Protein AF-A0A8S2EDL9-F1 (afdb_monomer)

InterPro domains:
  IPR035500 Nuclear hormone receptor-like domain superfamily [G3DSA:1.10.565.10] (2-147)

Structure (mmCIF, N/CA/C/O backbone):
data_AF-A0A8S2EDL9-F1
#
_entry.id   AF-A0A8S2EDL9-F1
#
loop_
_atom_site.group_PDB
_atom_site.id
_atom_site.type_symbol
_atom_site.label_atom_id
_atom_site.label_alt_id
_atom_site.label_comp_id
_atom_site.label_asym_id
_atom_site.label_entity_id
_atom_site.label_seq_id
_atom_site.pdbx_PDB_ins_code
_atom_site.Cartn_x
_atom_site.Cartn_y
_atom_site.Cartn_z
_atom_site.occupancy
_atom_site.B_iso_or_equiv
_atom_site.auth_seq_id
_atom_site.auth_comp_id
_atom_site.auth_asym_id
_atom_site.auth_atom_id
_atom_site.pdbx_PDB_model_num
ATOM 1 N N . ALA A 1 1 ? -19.796 -6.384 -23.395 1.00 49.28 1 ALA A N 1
ATOM 2 C CA . ALA A 1 1 ? -18.967 -6.478 -24.610 1.00 49.28 1 ALA A CA 1
ATOM 3 C C . ALA A 1 1 ? -17.792 -5.502 -24.523 1.00 49.28 1 ALA A C 1
ATOM 5 O O . ALA A 1 1 ? -16.698 -5.962 -24.232 1.00 49.28 1 ALA A O 1
ATOM 6 N N . GLU A 1 2 ? -18.009 -4.181 -24.596 1.00 47.31 2 GLU A N 1
ATOM 7 C CA . GLU A 1 2 ? -16.914 -3.184 -24.544 1.00 47.31 2 GLU A CA 1
ATOM 8 C C . GLU A 1 2 ? -16.054 -3.234 -23.265 1.00 47.31 2 GLU A C 1
ATOM 10 O O . GLU A 1 2 ? -14.840 -3.079 -23.339 1.00 47.31 2 GLU A O 1
ATOM 15 N N . SER A 1 3 ? -16.628 -3.518 -22.086 1.00 62.78 3 SER A N 1
ATOM 16 C CA . SER A 1 3 ? -15.830 -3.592 -20.847 1.00 62.78 3 SER A CA 1
ATOM 17 C C . SER A 1 3 ? -14.953 -4.846 -20.745 1.00 62.78 3 SER A C 1
ATOM 19 O O . SER A 1 3 ? -13.974 -4.848 -20.001 1.00 62.78 3 SER A O 1
ATOM 21 N N . GLU A 1 4 ? -15.305 -5.921 -21.454 1.00 62.81 4 GLU A N 1
ATOM 22 C CA . GLU A 1 4 ? -14.548 -7.178 -21.462 1.00 62.81 4 GLU A CA 1
ATOM 23 C C . GLU A 1 4 ? -13.369 -7.100 -22.426 1.00 62.81 4 GLU A C 1
ATOM 25 O O . GLU A 1 4 ? -12.256 -7.458 -22.045 1.00 62.81 4 GLU A O 1
ATOM 30 N N . GLU A 1 5 ? -13.572 -6.544 -23.622 1.00 60.53 5 GLU A N 1
ATOM 31 C CA . GLU A 1 5 ? -12.481 -6.274 -24.566 1.00 60.53 5 GLU A CA 1
ATOM 32 C C . GLU A 1 5 ? -11.465 -5.292 -23.978 1.00 60.53 5 GLU A C 1
ATOM 34 O O . GLU A 1 5 ? -10.260 -5.535 -24.053 1.00 60.53 5 GLU A O 1
ATOM 39 N N . TYR A 1 6 ? -11.929 -4.248 -23.284 1.00 61.22 6 TYR A N 1
ATOM 40 C CA . TYR A 1 6 ? -11.040 -3.300 -22.612 1.00 61.22 6 TYR A CA 1
ATOM 41 C C . TYR A 1 6 ? -10.252 -3.949 -21.463 1.00 61.22 6 TYR A C 1
ATOM 43 O O . TYR A 1 6 ? -9.067 -3.668 -21.267 1.00 61.22 6 TYR A O 1
ATOM 51 N N . ALA A 1 7 ? -10.879 -4.858 -20.708 1.00 63.88 7 ALA A N 1
ATOM 52 C CA . ALA A 1 7 ? -10.206 -5.610 -19.652 1.00 63.88 7 ALA A CA 1
ATOM 53 C C . ALA A 1 7 ? -9.159 -6.585 -20.215 1.00 63.88 7 ALA A C 1
ATOM 55 O O . ALA A 1 7 ? -8.090 -6.735 -19.620 1.00 63.88 7 ALA A O 1
ATOM 56 N N . VAL A 1 8 ? -9.436 -7.221 -21.356 1.00 67.81 8 VAL A N 1
ATOM 57 C CA . VAL A 1 8 ? -8.511 -8.137 -22.040 1.00 67.81 8 VAL A CA 1
ATOM 58 C C . VAL A 1 8 ? -7.333 -7.377 -22.646 1.00 67.81 8 VAL A C 1
ATOM 60 O O . VAL A 1 8 ? -6.192 -7.756 -22.382 1.00 67.81 8 VAL A O 1
ATOM 63 N N . ALA A 1 9 ? -7.580 -6.273 -23.356 1.00 61.66 9 ALA A N 1
ATOM 64 C CA . ALA A 1 9 ? -6.535 -5.426 -23.929 1.00 61.66 9 ALA A CA 1
ATOM 65 C C . ALA A 1 9 ? -5.628 -4.840 -22.839 1.00 61.66 9 ALA A C 1
ATOM 67 O O . ALA A 1 9 ? -4.406 -4.931 -22.934 1.00 61.66 9 ALA A O 1
ATOM 68 N N . ARG A 1 10 ? -6.207 -4.350 -21.733 1.00 61.34 10 ARG A N 1
ATOM 69 C CA . ARG A 1 10 ? -5.440 -3.889 -20.567 1.00 61.34 10 ARG A CA 1
ATOM 70 C C . ARG A 1 10 ? -4.568 -5.000 -19.991 1.00 61.34 10 ARG A C 1
ATOM 72 O O . ARG A 1 10 ? -3.424 -4.744 -19.649 1.00 61.34 10 ARG A O 1
ATOM 79 N N . ARG A 1 11 ? -5.083 -6.228 -19.890 1.00 57.81 11 ARG A N 1
ATOM 80 C CA . ARG A 1 11 ? -4.353 -7.385 -19.346 1.00 57.81 11 ARG A CA 1
ATOM 81 C C . ARG A 1 11 ? -3.221 -7.845 -20.264 1.00 57.81 11 ARG A C 1
ATOM 83 O O . ARG A 1 11 ? -2.172 -8.239 -19.769 1.00 57.81 11 ARG A O 1
ATOM 90 N N . GLN A 1 12 ? -3.426 -7.786 -21.578 1.00 58.06 12 GLN A N 1
ATOM 91 C CA . GLN A 1 12 ? -2.407 -8.097 -22.580 1.00 58.06 12 GLN A CA 1
ATOM 92 C C . GLN A 1 12 ? -1.307 -7.034 -22.605 1.00 58.06 12 GLN A C 1
ATOM 94 O O . GLN A 1 12 ? -0.138 -7.400 -22.583 1.00 58.06 12 GLN A O 1
ATOM 99 N N . LEU A 1 13 ? -1.668 -5.748 -22.553 1.00 56.94 13 LEU A N 1
ATOM 100 C CA . LEU A 1 13 ? -0.718 -4.636 -22.461 1.00 56.94 13 LEU A CA 1
ATOM 101 C C . LEU A 1 13 ? 0.083 -4.695 -21.151 1.00 56.94 13 LEU A C 1
ATOM 103 O O . LEU A 1 13 ? 1.296 -4.533 -21.158 1.00 56.94 13 LEU A O 1
ATOM 107 N N . SER A 1 14 ? -0.586 -5.027 -20.041 1.00 55.97 14 SER A N 1
ATOM 108 C CA . SER A 1 14 ? 0.050 -5.296 -18.745 1.00 55.97 14 SER A CA 1
ATOM 109 C C . SER A 1 14 ? 1.079 -6.432 -18.876 1.00 55.97 14 SER A C 1
ATOM 111 O O . SER A 1 14 ? 2.247 -6.276 -18.542 1.00 55.97 14 SER A O 1
ATOM 113 N N . CYS A 1 15 ? 0.695 -7.554 -19.491 1.00 55.41 15 CYS A N 1
ATOM 114 C CA . CYS A 1 15 ? 1.598 -8.691 -19.665 1.00 55.41 15 CYS A CA 1
ATOM 115 C C . CYS A 1 15 ? 2.782 -8.402 -20.598 1.00 55.41 15 CYS A C 1
ATOM 117 O O . CYS A 1 15 ? 3.873 -8.905 -20.330 1.00 55.41 15 CYS A O 1
ATOM 119 N N . TYR A 1 16 ? 2.570 -7.632 -21.669 1.00 55.16 16 TYR A N 1
ATOM 120 C CA . TYR A 1 16 ? 3.600 -7.299 -22.656 1.00 55.16 16 TYR A CA 1
ATOM 121 C C . TYR A 1 16 ? 4.567 -6.216 -22.169 1.00 55.16 16 TYR A C 1
ATOM 123 O O . TYR A 1 16 ? 5.756 -6.322 -22.441 1.00 55.16 16 TYR A O 1
ATOM 131 N N . CYS A 1 17 ? 4.089 -5.209 -21.435 1.00 57.16 17 CYS A N 1
ATOM 132 C CA . CYS A 1 17 ? 4.927 -4.107 -20.955 1.00 57.16 17 CYS A CA 1
ATOM 133 C C . CYS A 1 17 ? 5.503 -4.351 -19.552 1.00 57.16 17 CYS A C 1
ATOM 135 O O . CYS A 1 17 ? 6.541 -3.786 -19.220 1.00 57.16 17 CYS A O 1
ATOM 137 N N . TYR A 1 18 ? 4.842 -5.155 -18.708 1.00 59.16 18 TYR A N 1
ATOM 138 C CA . TYR A 1 18 ? 5.179 -5.253 -17.283 1.00 59.16 18 TYR A CA 1
ATOM 139 C C . TYR A 1 18 ? 5.777 -6.598 -16.853 1.00 59.16 18 TYR A C 1
ATOM 141 O O . TYR A 1 18 ? 6.314 -6.728 -15.755 1.00 59.16 18 TYR A O 1
ATOM 149 N N . GLY A 1 19 ? 5.732 -7.608 -17.722 1.00 66.44 19 GLY A N 1
ATOM 150 C CA . GLY A 1 19 ? 6.101 -8.974 -17.378 1.00 66.44 19 GLY A CA 1
ATOM 151 C C . GLY A 1 19 ? 5.006 -9.64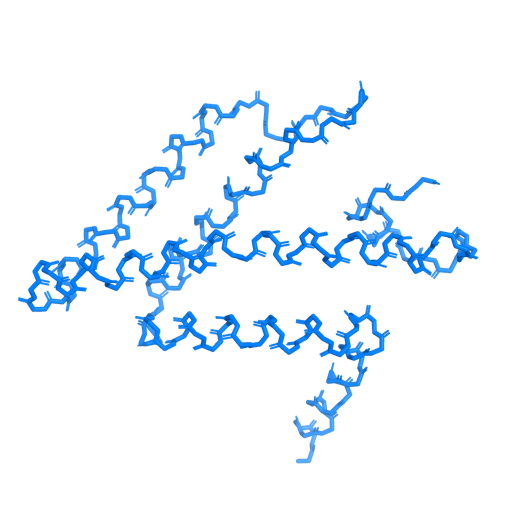1 -16.541 1.00 66.44 19 GLY A C 1
ATOM 152 O O . GLY A 1 19 ? 4.629 -9.195 -15.457 1.00 66.44 19 GLY A O 1
ATOM 153 N N . LYS A 1 20 ? 4.505 -10.782 -17.025 1.00 70.94 20 LYS A N 1
ATOM 154 C CA . LYS A 1 20 ? 3.404 -11.560 -16.420 1.00 70.94 20 LYS A CA 1
ATOM 155 C C . LYS A 1 20 ? 3.562 -11.821 -14.909 1.00 70.94 20 LYS A C 1
ATOM 157 O O . LYS A 1 20 ? 2.568 -11.996 -14.204 1.00 70.94 20 LYS A O 1
ATOM 162 N N . GLN A 1 21 ? 4.799 -11.873 -14.415 1.00 77.38 21 GLN A N 1
ATOM 163 C CA . GLN A 1 21 ? 5.114 -12.093 -13.005 1.00 77.38 21 GLN A CA 1
ATOM 164 C C . GLN A 1 21 ? 4.864 -10.856 -12.130 1.00 77.38 21 GLN A C 1
ATOM 166 O O . GLN A 1 21 ? 4.256 -11.001 -11.067 1.00 77.38 21 GLN A O 1
ATOM 171 N N . PHE A 1 22 ? 5.267 -9.661 -12.571 1.00 80.50 22 PHE A N 1
ATOM 172 C CA .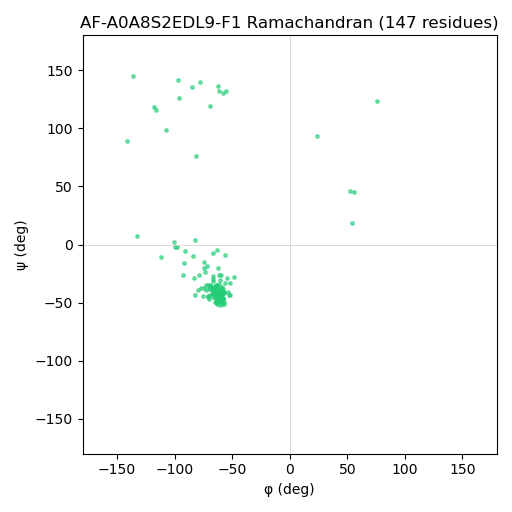 PHE A 1 22 ? 5.017 -8.421 -11.832 1.00 80.50 22 PHE A CA 1
ATOM 173 C C . PHE A 1 22 ? 3.520 -8.154 -11.724 1.00 80.50 22 PHE A C 1
ATOM 175 O O . PHE A 1 22 ? 3.017 -7.948 -10.624 1.00 80.50 22 PHE A O 1
ATOM 182 N N . ASP A 1 23 ? 2.789 -8.263 -12.834 1.00 80.75 23 ASP A N 1
ATOM 183 C CA . ASP A 1 23 ? 1.334 -8.097 -12.849 1.00 80.75 23 ASP A CA 1
ATOM 184 C C . ASP A 1 23 ? 0.642 -8.992 -11.827 1.00 80.75 23 ASP A C 1
ATOM 186 O O . ASP A 1 23 ? -0.294 -8.583 -11.135 1.00 80.75 23 ASP A O 1
ATOM 190 N N . LEU A 1 24 ? 1.079 -10.247 -11.742 1.00 85.31 24 LEU A N 1
ATOM 191 C CA . LEU A 1 24 ? 0.516 -11.215 -10.818 1.00 85.31 24 LEU A CA 1
ATOM 192 C C . LEU A 1 24 ? 0.815 -10.824 -9.366 1.00 85.31 24 LEU A C 1
ATOM 194 O O . LEU A 1 24 ? -0.102 -10.835 -8.543 1.00 85.31 24 LEU A O 1
ATOM 198 N N . GLN A 1 25 ? 2.051 -10.425 -9.063 1.00 88.31 25 GLN A N 1
ATOM 199 C CA . GLN A 1 25 ? 2.459 -9.968 -7.732 1.00 88.31 25 GLN A CA 1
ATOM 200 C C . GLN A 1 25 ? 1.753 -8.666 -7.326 1.00 88.31 25 GLN A C 1
ATOM 202 O O . GLN A 1 25 ? 1.235 -8.571 -6.212 1.00 88.31 25 GLN A O 1
ATOM 207 N N . PHE A 1 26 ? 1.643 -7.703 -8.240 1.00 87.88 26 PHE A N 1
ATOM 208 C CA . PHE A 1 26 ? 0.964 -6.428 -8.023 1.00 87.88 26 PHE A CA 1
ATOM 209 C C . PHE A 1 26 ? -0.527 -6.639 -7.763 1.00 87.88 26 PHE A C 1
ATOM 211 O O . PHE A 1 26 ? -1.063 -6.187 -6.752 1.00 87.88 26 PHE A O 1
ATOM 218 N N . ASN A 1 27 ? -1.200 -7.427 -8.606 1.00 89.12 27 ASN A N 1
ATOM 219 C CA . ASN A 1 27 ? -2.610 -7.750 -8.404 1.00 89.12 27 ASN A CA 1
ATOM 220 C C . ASN A 1 27 ? -2.851 -8.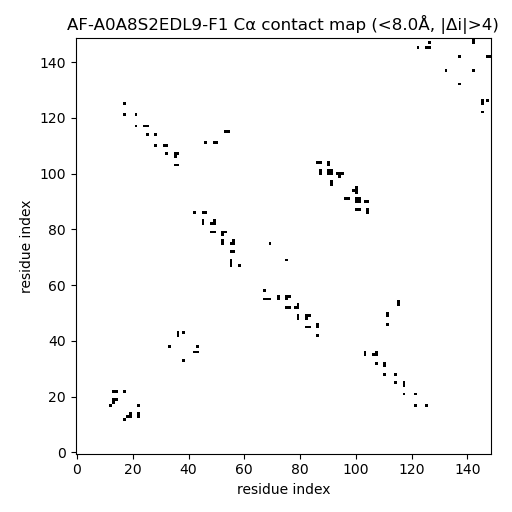513 -7.093 1.00 89.12 27 ASN A C 1
ATOM 222 O O . ASN A 1 27 ? -3.856 -8.275 -6.419 1.00 89.12 27 ASN A O 1
ATOM 226 N N . GLN A 1 28 ? -1.957 -9.428 -6.709 1.00 92.25 28 GLN A N 1
ATOM 227 C CA . GLN A 1 28 ? -2.035 -10.115 -5.417 1.00 92.25 28 GLN A CA 1
ATOM 228 C C . GLN A 1 28 ? -1.873 -9.142 -4.247 1.00 92.25 28 GLN A C 1
ATOM 230 O O . GLN A 1 28 ? -2.626 -9.233 -3.272 1.00 92.25 28 GLN A O 1
ATOM 235 N N . LEU A 1 29 ? -0.943 -8.194 -4.353 1.00 92.50 29 LEU A N 1
ATOM 236 C CA . LEU A 1 29 ? -0.726 -7.157 -3.354 1.00 92.50 29 LEU A CA 1
ATOM 237 C C . LEU A 1 29 ? -1.961 -6.259 -3.214 1.00 92.50 29 LEU A C 1
ATOM 239 O O . LEU A 1 29 ? -2.489 -6.139 -2.108 1.00 92.50 29 LEU A O 1
ATOM 243 N N . CYS A 1 30 ? -2.502 -5.740 -4.320 1.00 91.44 30 CYS A N 1
ATOM 244 C CA . CYS A 1 30 ? -3.728 -4.938 -4.324 1.00 91.44 30 CYS A CA 1
ATOM 245 C C . CYS A 1 30 ? -4.920 -5.696 -3.728 1.00 91.44 30 CYS A C 1
ATOM 247 O O . CYS A 1 30 ? -5.626 -5.160 -2.876 1.00 91.44 30 CYS A O 1
ATOM 249 N N . ARG A 1 31 ? -5.130 -6.965 -4.107 1.00 93.06 31 ARG A N 1
ATOM 250 C CA . ARG A 1 31 ? -6.197 -7.802 -3.524 1.00 93.06 31 ARG A CA 1
ATOM 251 C C . ARG A 1 31 ? -5.997 -8.027 -2.030 1.00 93.06 31 ARG A C 1
ATOM 253 O O . ARG A 1 31 ? -6.969 -8.033 -1.279 1.00 93.06 31 ARG A O 1
ATOM 260 N N . SER A 1 32 ? -4.754 -8.220 -1.591 1.00 93.94 32 SER A N 1
ATOM 261 C CA . SER A 1 32 ? -4.451 -8.374 -0.172 1.00 93.94 32 SER A CA 1
ATOM 262 C C . SER A 1 32 ? -4.738 -7.093 0.602 1.00 93.94 32 SER A C 1
ATOM 264 O O . SER A 1 32 ? -5.290 -7.189 1.692 1.00 93.94 32 SER A O 1
ATOM 266 N N . ILE A 1 33 ? -4.381 -5.927 0.060 1.00 93.81 33 ILE A N 1
ATOM 267 C CA . ILE A 1 33 ? -4.683 -4.625 0.665 1.00 93.81 33 ILE A CA 1
ATOM 268 C C . ILE A 1 33 ? -6.195 -4.462 0.785 1.00 93.81 33 ILE A C 1
ATOM 270 O O . ILE A 1 33 ? -6.688 -4.281 1.892 1.00 93.81 33 ILE A O 1
ATOM 274 N N . LYS A 1 34 ? -6.919 -4.669 -0.320 1.00 93.44 34 LYS A N 1
ATOM 275 C CA . LYS A 1 34 ? -8.384 -4.608 -0.397 1.00 93.44 34 LYS A CA 1
ATOM 276 C C . LYS A 1 34 ? -9.066 -5.474 0.670 1.00 93.44 34 LYS A C 1
ATOM 278 O O . LYS A 1 34 ? -10.000 -5.045 1.338 1.00 93.44 34 LYS A O 1
ATOM 283 N N . LYS A 1 35 ? -8.550 -6.692 0.874 1.00 94.00 35 LYS A N 1
ATOM 284 C CA . LYS A 1 35 ? -9.047 -7.635 1.886 1.00 94.00 35 LYS A CA 1
ATOM 285 C C . LYS A 1 35 ? -8.762 -7.191 3.324 1.00 94.00 35 LYS A C 1
ATOM 287 O O . LYS A 1 35 ? -9.537 -7.516 4.213 1.00 94.00 35 LYS A O 1
ATOM 292 N N . ILE A 1 36 ? -7.632 -6.530 3.579 1.00 93.38 36 ILE A N 1
ATOM 293 C CA . ILE A 1 36 ? -7.271 -6.064 4.928 1.00 93.38 36 ILE A CA 1
ATOM 294 C C . ILE A 1 36 ? -8.012 -4.764 5.264 1.00 93.38 36 ILE A C 1
ATOM 296 O O . ILE A 1 36 ? -8.442 -4.591 6.402 1.00 93.38 36 ILE A O 1
ATOM 300 N N . SER A 1 37 ? -8.158 -3.862 4.289 1.00 93.44 37 SER A N 1
ATOM 301 C CA . SER A 1 37 ? -8.909 -2.615 4.447 1.00 93.44 37 SER A CA 1
ATOM 302 C C . SER A 1 37 ? -10.417 -2.845 4.521 1.00 93.44 37 SER A C 1
ATOM 304 O O . SER A 1 37 ? -11.123 -1.964 5.001 1.00 93.44 37 SER A O 1
ATOM 306 N N . ASP A 1 38 ? -10.895 -4.011 4.073 1.00 93.06 38 ASP A N 1
ATOM 307 C CA . ASP A 1 38 ? -12.320 -4.331 3.951 1.00 93.06 38 ASP A CA 1
ATOM 308 C C . ASP A 1 38 ? -13.049 -3.298 3.078 1.00 93.06 38 ASP A C 1
ATOM 310 O O . ASP A 1 38 ? -14.071 -2.740 3.458 1.00 93.06 38 ASP A O 1
ATOM 314 N N . ASP A 1 39 ? -12.428 -2.951 1.943 1.00 89.38 39 ASP A N 1
ATOM 315 C CA . ASP A 1 39 ? -12.919 -1.929 1.002 1.00 89.38 39 ASP A CA 1
ATOM 316 C C . ASP A 1 39 ? -13.206 -0.540 1.590 1.00 89.38 39 ASP A C 1
ATOM 318 O O . ASP A 1 39 ? -13.859 0.298 0.970 1.00 89.38 39 ASP A O 1
ATOM 322 N N . ASP A 1 40 ? -12.652 -0.257 2.764 1.00 95.62 40 ASP A N 1
ATOM 323 C CA . ASP A 1 40 ? -12.846 1.016 3.431 1.00 95.62 40 ASP A CA 1
ATOM 324 C C . ASP A 1 40 ? -12.145 2.165 2.694 1.00 95.62 40 ASP A C 1
ATOM 326 O O . ASP A 1 40 ? -10.910 2.167 2.577 1.00 95.62 40 ASP A O 1
ATOM 330 N N . PRO A 1 41 ? -12.901 3.171 2.222 1.00 94.75 41 PRO A N 1
ATOM 331 C CA . PRO A 1 41 ? -12.338 4.259 1.440 1.00 94.75 41 PRO A CA 1
ATOM 332 C C . PRO A 1 41 ? -11.385 5.135 2.258 1.00 94.75 41 PRO A C 1
ATOM 334 O O . PRO A 1 41 ? -10.419 5.642 1.693 1.00 94.75 41 PRO A O 1
ATOM 337 N N . ILE A 1 42 ? -11.600 5.288 3.568 1.00 95.81 42 ILE A N 1
ATOM 338 C CA . ILE A 1 42 ? -10.748 6.112 4.436 1.00 95.81 42 ILE A CA 1
ATOM 339 C C . ILE A 1 42 ? -9.396 5.425 4.621 1.00 95.81 42 ILE A C 1
ATOM 341 O O . ILE A 1 42 ? -8.353 6.062 4.463 1.00 95.81 42 ILE A O 1
ATOM 345 N N . ILE A 1 43 ? -9.394 4.113 4.881 1.00 96.00 43 ILE A N 1
ATOM 346 C CA . ILE A 1 43 ? -8.151 3.332 4.985 1.00 96.00 43 ILE A CA 1
ATOM 347 C C . ILE A 1 43 ? -7.367 3.411 3.674 1.00 96.00 43 ILE A C 1
ATOM 349 O O . ILE A 1 43 ? -6.167 3.685 3.694 1.00 96.00 43 ILE A O 1
ATOM 353 N N . LEU A 1 44 ? -8.034 3.204 2.536 1.00 94.31 44 LEU A N 1
ATOM 354 C CA . LEU A 1 44 ? -7.389 3.241 1.223 1.00 94.31 44 LEU A CA 1
ATOM 355 C C . LEU A 1 44 ? -6.825 4.631 0.898 1.00 94.31 44 LEU A C 1
ATOM 357 O O . LEU A 1 44 ? -5.699 4.730 0.413 1.00 94.31 44 LEU A O 1
ATOM 361 N N . GLN A 1 45 ? -7.557 5.704 1.205 1.00 94.25 45 GLN A N 1
ATOM 362 C CA . GLN A 1 45 ? -7.080 7.080 1.031 1.00 94.25 45 GLN A CA 1
ATOM 363 C C . GLN A 1 45 ? -5.853 7.373 1.895 1.00 94.25 45 GLN A C 1
ATOM 365 O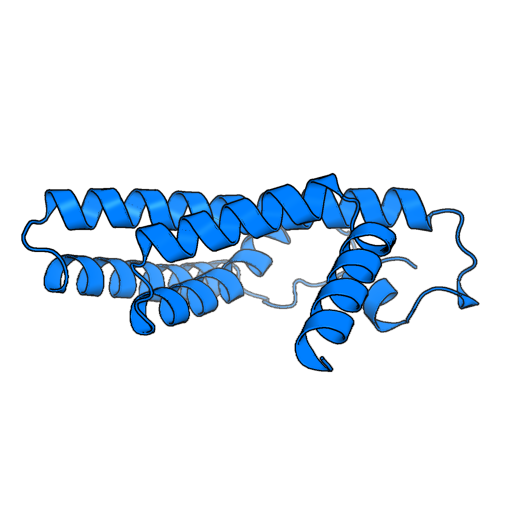 O . GLN A 1 45 ? -4.849 7.861 1.379 1.00 94.25 45 GLN A O 1
ATOM 370 N N . LEU A 1 46 ? -5.891 7.016 3.181 1.00 94.81 46 LEU A N 1
ATOM 371 C CA . LEU A 1 46 ? -4.747 7.189 4.077 1.00 94.81 46 LEU A CA 1
ATOM 372 C C . LEU A 1 46 ? -3.533 6.389 3.596 1.00 94.81 46 LEU A C 1
ATOM 374 O O . LEU A 1 46 ? -2.419 6.905 3.619 1.00 94.81 46 LEU A O 1
ATOM 378 N N . MET A 1 47 ? -3.734 5.167 3.098 1.00 93.12 47 MET A N 1
ATOM 379 C CA . MET A 1 47 ? -2.654 4.378 2.503 1.00 93.12 47 MET A CA 1
ATOM 380 C C . MET A 1 47 ? -2.043 5.045 1.271 1.00 93.12 47 MET A C 1
ATOM 382 O O . MET A 1 47 ? -0.821 5.059 1.153 1.00 93.12 47 MET A O 1
ATOM 386 N N . MET A 1 48 ? -2.855 5.609 0.371 1.00 91.00 48 MET A N 1
ATOM 387 C CA . MET A 1 48 ? -2.342 6.331 -0.800 1.00 91.00 48 MET A CA 1
ATOM 388 C C . MET A 1 48 ? -1.482 7.528 -0.384 1.00 91.00 48 MET A C 1
ATOM 390 O O . MET A 1 48 ? -0.391 7.704 -0.917 1.00 91.00 48 MET A O 1
ATOM 394 N N . VAL A 1 49 ? -1.920 8.292 0.621 1.00 92.00 49 VAL A N 1
ATOM 395 C CA . VAL A 1 49 ? -1.150 9.421 1.165 1.00 92.00 49 VAL A CA 1
ATOM 396 C C . VAL A 1 49 ? 0.146 8.951 1.840 1.00 92.00 49 VAL A C 1
ATOM 398 O O . VAL A 1 49 ? 1.200 9.549 1.659 1.00 92.00 49 VAL A O 1
ATOM 401 N N . ILE A 1 50 ? 0.127 7.844 2.586 1.00 91.75 50 ILE A N 1
ATOM 402 C CA . ILE A 1 50 ? 1.356 7.276 3.167 1.00 91.75 50 ILE A CA 1
ATOM 403 C C . ILE A 1 50 ? 2.336 6.859 2.056 1.00 91.75 50 ILE A C 1
ATOM 405 O O . ILE A 1 50 ? 3.543 7.094 2.175 1.00 91.75 50 ILE A O 1
ATOM 409 N N . LEU A 1 51 ? 1.830 6.277 0.964 1.00 88.00 51 LEU A N 1
ATOM 410 C CA . LEU A 1 51 ? 2.641 5.848 -0.177 1.00 88.00 51 LEU A CA 1
ATOM 411 C C . LEU A 1 51 ? 3.309 7.023 -0.902 1.00 88.00 51 LEU A C 1
ATOM 413 O O . LEU A 1 51 ? 4.474 6.883 -1.269 1.00 88.00 51 LEU A O 1
ATOM 417 N N . THR A 1 52 ? 2.663 8.193 -1.016 1.00 84.56 52 THR A N 1
ATOM 418 C CA . THR A 1 52 ? 3.293 9.380 -1.637 1.00 84.56 52 THR A CA 1
ATOM 419 C C . THR A 1 52 ? 4.543 9.858 -0.896 1.00 84.56 52 THR A C 1
ATOM 421 O O . THR A 1 52 ? 5.442 10.419 -1.508 1.00 84.56 52 THR A O 1
ATOM 424 N N . PHE A 1 53 ? 4.641 9.593 0.409 1.00 82.56 53 PHE A N 1
ATOM 425 C CA . PHE A 1 53 ? 5.828 9.916 1.214 1.00 82.56 53 PHE A CA 1
ATOM 426 C C . PHE A 1 53 ? 6.856 8.775 1.278 1.00 82.56 53 PHE A C 1
ATOM 428 O O . PHE A 1 53 ? 7.935 8.935 1.847 1.00 82.56 53 PHE A O 1
ATOM 435 N N . THR A 1 54 ? 6.534 7.607 0.716 1.00 74.69 54 THR A N 1
ATOM 436 C CA . THR A 1 54 ? 7.415 6.430 0.760 1.00 74.69 54 THR A CA 1
ATOM 437 C C . THR A 1 54 ? 8.472 6.475 -0.346 1.00 74.69 54 THR A C 1
ATOM 439 O O . THR A 1 54 ? 9.577 5.974 -0.164 1.00 74.69 54 THR A O 1
ATOM 442 N N . GLU A 1 55 ? 8.173 7.124 -1.473 1.00 61.06 55 GLU A N 1
ATOM 443 C CA . GLU A 1 55 ? 9.082 7.230 -2.621 1.00 61.06 55 GLU A CA 1
ATOM 444 C C . GLU A 1 55 ? 10.327 8.077 -2.302 1.00 61.06 55 GLU A C 1
ATOM 446 O O . GLU A 1 55 ? 11.446 7.690 -2.623 1.00 61.06 55 GLU A O 1
ATOM 451 N N . SER A 1 56 ? 10.168 9.167 -1.548 1.00 54.19 56 SER A N 1
ATOM 452 C CA . SER A 1 56 ? 11.271 10.023 -1.079 1.00 54.19 56 SER A CA 1
ATOM 453 C C . SER A 1 56 ? 12.220 9.359 -0.088 1.00 54.19 56 SER A C 1
ATOM 455 O O . SER A 1 56 ? 13.381 9.746 -0.016 1.00 54.19 56 SER A O 1
ATOM 457 N N . MET A 1 57 ? 11.745 8.370 0.674 1.00 48.00 57 MET A N 1
ATOM 458 C CA . MET A 1 57 ? 12.577 7.594 1.608 1.00 48.00 57 MET A CA 1
ATOM 459 C C . MET A 1 57 ? 13.476 6.594 0.869 1.00 48.00 57 MET A C 1
ATOM 461 O O . MET A 1 57 ? 14.476 6.132 1.401 1.00 48.00 57 MET A O 1
ATOM 465 N N . LEU A 1 58 ? 13.113 6.254 -0.367 1.00 50.00 58 LEU A N 1
ATOM 466 C CA . LEU A 1 58 ? 13.806 5.290 -1.214 1.00 50.00 58 LEU A CA 1
ATOM 467 C C . LEU A 1 58 ? 14.708 5.978 -2.248 1.00 50.00 58 LEU A C 1
ATOM 469 O O . LEU A 1 58 ? 15.336 5.303 -3.055 1.00 50.00 58 LEU A O 1
ATOM 473 N N . VAL A 1 59 ? 14.804 7.307 -2.240 1.00 49.94 59 VAL A N 1
ATOM 474 C CA . VAL A 1 59 ? 15.727 8.061 -3.108 1.00 49.94 59 VAL A CA 1
ATOM 475 C C . VAL A 1 59 ? 17.149 8.115 -2.521 1.00 49.94 59 VAL A C 1
ATOM 477 O O . VAL A 1 59 ? 18.045 8.690 -3.125 1.00 49.94 59 VAL A O 1
ATOM 480 N N . GLU A 1 60 ? 17.407 7.448 -1.388 1.00 45.25 60 GLU A N 1
ATOM 481 C CA . GLU A 1 60 ? 18.765 7.308 -0.835 1.00 45.25 60 GLU A CA 1
ATOM 482 C C . GLU A 1 60 ? 19.713 6.455 -1.704 1.00 45.25 60 GLU A C 1
ATOM 484 O O . GLU A 1 60 ? 20.918 6.473 -1.469 1.00 45.25 60 GLU A O 1
ATOM 489 N N . ASP A 1 61 ? 19.227 5.803 -2.767 1.00 41.91 61 ASP A N 1
ATOM 490 C CA . ASP A 1 61 ? 20.086 5.186 -3.785 1.00 41.91 61 ASP A CA 1
ATOM 491 C C . ASP A 1 61 ? 20.571 6.239 -4.808 1.00 41.91 61 ASP A C 1
ATOM 493 O O . ASP A 1 61 ? 20.052 6.381 -5.915 1.00 41.91 61 ASP A O 1
ATOM 497 N N . ILE A 1 62 ? 21.551 7.027 -4.357 1.00 49.56 62 ILE A N 1
ATOM 498 C CA . ILE A 1 62 ? 22.740 7.518 -5.074 1.00 49.56 62 ILE A CA 1
ATOM 499 C C . ILE A 1 62 ? 22.604 7.557 -6.612 1.00 49.56 62 ILE A C 1
ATOM 501 O O . ILE A 1 62 ? 22.989 6.627 -7.319 1.00 49.56 62 ILE A O 1
ATOM 505 N N . VAL A 1 63 ? 22.192 8.709 -7.143 1.00 42.28 63 VAL A N 1
ATOM 506 C CA . VAL A 1 63 ? 22.728 9.218 -8.414 1.00 42.28 63 VAL A CA 1
ATOM 507 C C . VAL A 1 63 ? 23.410 10.535 -8.077 1.00 42.28 63 VAL A C 1
ATOM 509 O O . VAL A 1 63 ? 22.775 11.460 -7.582 1.00 42.28 63 VAL A O 1
ATOM 512 N N . VAL A 1 64 ? 24.721 10.593 -8.309 1.00 44.56 64 VAL A N 1
ATOM 513 C CA . VAL A 1 64 ? 25.662 11.646 -7.877 1.00 44.56 64 VAL A CA 1
ATOM 514 C C . VAL A 1 64 ? 25.274 13.070 -8.329 1.00 44.56 64 VAL A C 1
ATOM 516 O O . VAL A 1 64 ? 25.855 14.028 -7.837 1.00 44.56 64 VAL A O 1
ATOM 519 N N . ASN A 1 65 ? 24.265 13.243 -9.190 1.00 41.25 65 ASN A N 1
ATOM 520 C CA . ASN A 1 65 ? 23.933 14.530 -9.808 1.00 41.25 65 ASN A CA 1
ATOM 521 C C . ASN A 1 65 ? 22.448 14.940 -9.777 1.00 41.25 65 ASN A C 1
ATOM 523 O O . ASN A 1 65 ? 22.114 15.962 -10.372 1.00 41.25 65 ASN A O 1
ATOM 527 N N . GLU A 1 66 ? 21.553 14.227 -9.087 1.00 49.12 66 GLU A N 1
ATOM 528 C CA . GLU A 1 66 ? 20.138 14.630 -9.016 1.00 49.12 66 GLU A CA 1
ATOM 529 C C . GLU A 1 66 ? 19.731 14.970 -7.583 1.00 49.12 66 GLU A C 1
ATOM 531 O O . GLU A 1 66 ? 19.745 14.125 -6.689 1.00 49.12 66 GLU A O 1
ATOM 536 N N . GLN A 1 67 ? 19.372 16.236 -7.351 1.00 47.50 67 GLN A N 1
ATOM 537 C CA . GLN A 1 67 ? 18.819 16.652 -6.066 1.00 47.50 67 GLN A CA 1
ATOM 538 C C . GLN A 1 67 ? 17.505 15.894 -5.812 1.00 47.50 67 GLN A C 1
ATOM 540 O O . GLN A 1 67 ? 16.646 15.859 -6.698 1.00 47.50 67 GLN A O 1
ATOM 545 N N . PRO A 1 68 ? 17.301 15.307 -4.619 1.00 53.50 68 PRO A N 1
ATOM 546 C CA . PRO A 1 68 ? 16.027 14.690 -4.284 1.00 53.50 68 PRO A CA 1
ATOM 547 C C . PRO A 1 68 ? 14.904 15.729 -4.403 1.00 53.50 68 PRO A C 1
ATOM 549 O O . PRO A 1 68 ? 14.998 16.822 -3.845 1.00 53.50 68 PRO A O 1
ATOM 552 N N . VAL A 1 69 ? 13.824 15.368 -5.109 1.00 53.81 69 VAL A N 1
ATOM 553 C CA . VAL A 1 69 ? 12.639 16.225 -5.343 1.00 53.81 69 VAL A CA 1
ATOM 554 C C . VAL A 1 69 ? 12.048 16.753 -4.026 1.00 53.81 69 VAL A C 1
ATOM 556 O O . VAL A 1 69 ? 11.493 17.848 -3.975 1.00 53.81 69 VAL A O 1
ATOM 559 N N . LEU A 1 70 ? 12.217 16.001 -2.935 1.00 56.56 70 LEU A N 1
ATOM 560 C CA . LEU A 1 70 ? 11.888 16.421 -1.579 1.00 56.56 70 LEU A CA 1
ATOM 561 C C . LEU A 1 70 ? 13.185 16.684 -0.802 1.00 56.56 70 LEU A C 1
ATOM 563 O O . LEU A 1 70 ? 13.814 15.768 -0.282 1.00 56.56 70 LEU A O 1
ATOM 567 N N . MET A 1 71 ? 13.566 17.960 -0.710 1.00 55.59 71 MET A N 1
ATOM 568 C CA . MET A 1 71 ? 14.834 18.431 -0.129 1.00 55.59 71 MET A CA 1
ATOM 569 C C . MET A 1 71 ? 15.033 18.144 1.373 1.00 55.59 71 MET A C 1
ATOM 571 O O . MET A 1 71 ? 16.096 18.449 1.909 1.00 55.59 71 MET A O 1
ATOM 575 N N . ASN A 1 72 ? 14.046 17.583 2.081 1.00 68.69 72 ASN A N 1
ATOM 576 C CA . ASN A 1 72 ? 14.139 17.363 3.525 1.00 68.69 72 ASN A CA 1
ATOM 577 C C . ASN A 1 72 ? 13.513 16.028 3.955 1.00 68.69 72 ASN A C 1
ATOM 579 O O . ASN A 1 72 ? 12.339 15.963 4.326 1.00 68.69 72 ASN A O 1
ATOM 583 N N . SER A 1 73 ? 14.319 14.962 3.944 1.00 72.56 73 SER A N 1
ATOM 584 C CA . SER A 1 73 ? 13.920 13.605 4.356 1.00 72.56 73 SER A CA 1
ATOM 585 C C . SER A 1 73 ? 13.270 13.562 5.744 1.00 72.56 73 SER A C 1
ATOM 587 O O . SER A 1 73 ? 12.326 12.800 5.958 1.00 72.56 73 SER A O 1
ATOM 589 N N . LYS A 1 74 ? 13.692 14.440 6.664 1.00 78.75 74 LYS A N 1
ATOM 590 C CA . LYS A 1 74 ? 13.092 14.576 7.997 1.00 78.75 74 LYS A CA 1
ATOM 591 C C . LYS A 1 74 ? 11.642 15.060 7.933 1.00 78.75 74 LYS A C 1
ATOM 593 O O . LYS A 1 74 ? 10.780 14.442 8.547 1.00 78.75 74 LYS A O 1
ATOM 598 N N . GLN A 1 75 ? 11.358 16.124 7.183 1.00 81.94 75 GLN A N 1
ATOM 599 C CA . GLN A 1 75 ? 9.989 16.648 7.056 1.00 81.94 75 GLN A CA 1
ATOM 600 C C . GLN A 1 75 ? 9.059 15.641 6.376 1.00 81.94 75 GLN A C 1
ATOM 602 O O . GLN A 1 75 ? 7.891 15.527 6.743 1.00 81.94 75 GLN A O 1
ATOM 607 N N . VAL A 1 76 ? 9.581 14.874 5.416 1.00 82.00 76 VAL A N 1
ATOM 608 C CA . VAL A 1 76 ? 8.800 13.816 4.773 1.00 82.00 76 VAL A CA 1
ATOM 609 C C . VAL A 1 76 ? 8.494 12.679 5.749 1.00 82.00 76 VAL A C 1
ATOM 611 O O . VAL A 1 76 ? 7.353 12.223 5.812 1.00 82.00 76 VAL A O 1
ATOM 614 N N . TYR A 1 77 ? 9.471 12.260 6.557 1.00 83.25 77 TYR A N 1
ATOM 615 C CA . TYR A 1 77 ? 9.243 11.270 7.609 1.00 83.25 77 TYR A CA 1
ATOM 616 C C . TYR A 1 77 ? 8.199 11.744 8.625 1.00 83.25 77 TYR A C 1
ATOM 618 O O . TYR A 1 77 ? 7.289 11.001 8.990 1.00 83.25 77 TYR A O 1
ATOM 626 N N . GLU A 1 78 ? 8.311 12.997 9.071 1.00 87.62 78 GLU A N 1
ATOM 627 C CA . GLU A 1 78 ? 7.363 13.613 10.000 1.00 87.62 78 GLU A CA 1
ATOM 628 C C . GLU A 1 78 ? 5.947 13.624 9.411 1.00 87.62 78 GLU A C 1
ATOM 630 O O . GLU A 1 78 ? 5.004 13.190 10.077 1.00 87.62 78 GLU A O 1
ATOM 635 N N . ALA A 1 79 ? 5.800 14.019 8.142 1.00 88.75 79 ALA A N 1
ATOM 636 C CA . ALA A 1 79 ? 4.524 13.967 7.436 1.00 88.75 79 ALA A CA 1
ATOM 637 C C . ALA A 1 79 ? 3.978 12.533 7.353 1.00 88.75 79 ALA A C 1
ATOM 639 O O . ALA A 1 79 ? 2.825 12.288 7.710 1.00 88.75 79 ALA A O 1
ATOM 640 N N . GLN A 1 80 ? 4.804 11.563 6.956 1.00 90.62 80 GLN A N 1
ATOM 641 C CA . GLN A 1 80 ? 4.404 10.158 6.870 1.00 90.62 80 GLN A CA 1
ATOM 642 C C . GLN A 1 80 ? 3.938 9.613 8.229 1.00 90.62 80 GLN A C 1
ATOM 644 O O . GLN A 1 80 ? 2.910 8.939 8.311 1.00 90.62 80 GLN A O 1
ATOM 649 N N . SER A 1 81 ? 4.654 9.945 9.304 1.00 91.81 81 SER A N 1
ATOM 650 C CA . SER A 1 81 ? 4.345 9.521 10.673 1.00 91.81 81 SER A CA 1
ATOM 651 C C . SER A 1 81 ? 2.992 10.051 11.166 1.00 91.81 81 SER A C 1
ATOM 653 O O . SER A 1 81 ? 2.248 9.329 11.842 1.00 91.81 81 SER A O 1
ATOM 655 N N . ILE A 1 82 ? 2.614 11.274 10.770 1.00 95.06 82 ILE A N 1
ATOM 656 C CA . ILE A 1 82 ? 1.289 11.843 11.064 1.00 95.06 82 ILE A CA 1
ATOM 657 C C . ILE A 1 82 ? 0.188 10.981 10.439 1.00 95.06 82 ILE A C 1
ATOM 659 O O . ILE A 1 82 ? -0.757 10.596 11.133 1.00 95.06 82 ILE A O 1
ATOM 663 N N . TYR A 1 83 ? 0.319 10.621 9.160 1.00 95.00 83 TYR A N 1
ATOM 664 C CA . TYR A 1 83 ? -0.690 9.810 8.472 1.00 95.00 83 TYR A CA 1
ATOM 665 C C . TYR A 1 83 ? -0.713 8.354 8.947 1.00 95.00 83 TYR A C 1
ATOM 667 O O . TYR A 1 83 ? -1.792 7.776 9.075 1.00 95.00 83 TYR A O 1
ATOM 675 N N . LEU A 1 84 ? 0.441 7.777 9.293 1.00 95.38 84 LEU A N 1
ATOM 676 C CA . LEU A 1 84 ? 0.527 6.465 9.945 1.00 95.38 84 LEU A CA 1
ATOM 677 C C . LEU A 1 84 ? -0.213 6.460 11.290 1.00 95.38 84 LEU A C 1
ATOM 679 O O . LEU A 1 84 ? -1.009 5.560 11.570 1.00 95.38 84 LEU A O 1
ATOM 683 N N . SER A 1 85 ? -0.013 7.504 12.094 1.00 96.44 85 SER A N 1
ATOM 684 C CA . SER A 1 85 ? -0.698 7.677 13.377 1.00 96.44 85 SER A CA 1
ATOM 685 C C . SER A 1 85 ? -2.204 7.870 13.201 1.00 96.44 85 SER A C 1
ATOM 687 O O . SER A 1 85 ? -2.990 7.290 13.952 1.00 96.44 85 SER A O 1
ATOM 689 N N . LEU A 1 86 ? -2.621 8.658 12.206 1.00 97.06 86 LEU A N 1
ATOM 690 C CA . LEU A 1 86 ? -4.030 8.874 11.882 1.00 97.06 86 LEU A CA 1
ATOM 691 C C . LE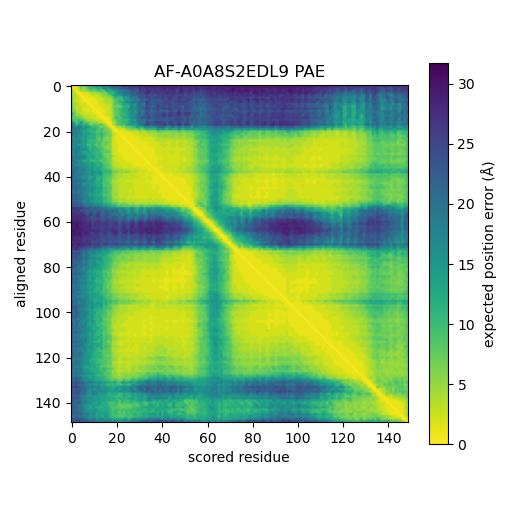U A 1 86 ? -4.709 7.574 11.435 1.00 97.06 86 LEU A C 1
ATOM 693 O O . LEU A 1 86 ? -5.791 7.255 11.926 1.00 97.06 86 LEU A O 1
ATOM 697 N N . LEU A 1 87 ? -4.047 6.793 10.577 1.00 97.06 87 LEU A N 1
ATOM 698 C CA . LEU A 1 87 ? -4.512 5.470 10.173 1.00 97.06 87 LEU A CA 1
ATOM 699 C C . LEU A 1 87 ? -4.682 4.557 11.386 1.00 97.06 87 LEU A C 1
ATOM 701 O O . LEU A 1 87 ? -5.718 3.914 11.523 1.00 97.06 87 LEU A O 1
ATOM 705 N N . PHE A 1 88 ? -3.705 4.514 12.292 1.00 97.62 88 PHE A N 1
A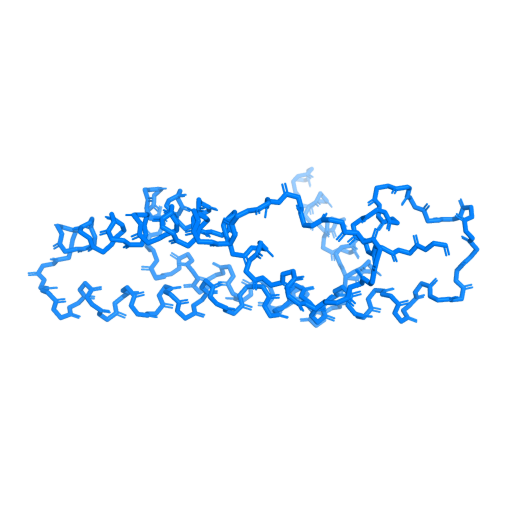TOM 706 C CA . PHE A 1 88 ? -3.811 3.651 13.464 1.00 97.62 88 PHE A CA 1
ATOM 707 C C . PHE A 1 88 ? -4.958 4.062 14.396 1.00 97.62 88 PHE A C 1
ATOM 709 O O . PHE A 1 88 ? -5.714 3.201 14.841 1.00 97.62 88 PHE A O 1
ATOM 716 N N . ARG A 1 89 ? -5.146 5.367 14.636 1.00 97.38 89 ARG A N 1
ATOM 717 C CA . ARG A 1 89 ? -6.286 5.884 15.414 1.00 97.38 89 ARG A CA 1
ATOM 718 C C . ARG A 1 89 ? -7.618 5.507 14.775 1.00 97.38 89 ARG A C 1
ATOM 720 O O . ARG A 1 89 ? -8.482 4.979 15.462 1.00 97.38 89 ARG A O 1
ATOM 727 N N . TYR A 1 90 ? -7.751 5.697 13.464 1.00 97.44 90 TYR A N 1
ATOM 728 C CA . TYR A 1 90 ? -8.950 5.296 12.731 1.00 97.44 90 TYR A CA 1
ATOM 729 C C . TYR A 1 90 ? -9.236 3.794 12.874 1.00 97.44 90 TYR A C 1
ATOM 731 O O . TYR A 1 90 ? -10.370 3.385 13.101 1.00 97.44 90 TYR A O 1
ATOM 739 N N . MET A 1 91 ? -8.198 2.960 12.801 1.00 96.50 91 MET A N 1
ATOM 740 C CA . MET A 1 91 ? -8.330 1.512 12.965 1.00 96.50 91 MET A CA 1
ATOM 741 C C . MET A 1 91 ? -8.776 1.137 14.386 1.00 96.50 91 MET A C 1
ATOM 743 O O . MET A 1 91 ? -9.583 0.226 14.536 1.00 96.50 91 MET A O 1
ATOM 747 N N . ILE A 1 92 ? -8.289 1.825 15.425 1.00 97.00 92 ILE A N 1
ATOM 748 C CA . ILE A 1 92 ? -8.746 1.601 16.808 1.00 97.00 92 ILE A CA 1
ATOM 749 C C . ILE A 1 92 ? -10.245 1.883 16.939 1.00 97.00 92 ILE A C 1
ATOM 751 O O . ILE A 1 92 ? -10.945 1.075 17.535 1.00 97.00 92 ILE A O 1
ATOM 755 N N . GLU A 1 93 ? -10.733 2.977 16.351 1.00 96.12 93 GLU A N 1
ATOM 756 C CA . GLU A 1 93 ? -12.162 3.327 16.373 1.00 96.12 93 GLU A CA 1
ATOM 757 C C . GLU A 1 93 ? -13.015 2.354 15.545 1.00 96.12 93 GLU A C 1
ATOM 759 O O . GLU A 1 93 ? -14.143 2.028 15.909 1.00 96.12 93 GLU A O 1
ATOM 764 N N . LYS A 1 94 ? -12.480 1.865 14.420 1.00 94.31 94 LYS A N 1
ATOM 765 C CA . LYS A 1 94 ? -13.197 0.961 13.513 1.00 94.31 94 LYS A CA 1
ATOM 766 C C . LYS A 1 94 ? -13.348 -0.459 14.069 1.00 94.31 94 LYS A C 1
ATOM 768 O O . LYS A 1 94 ? -14.363 -1.10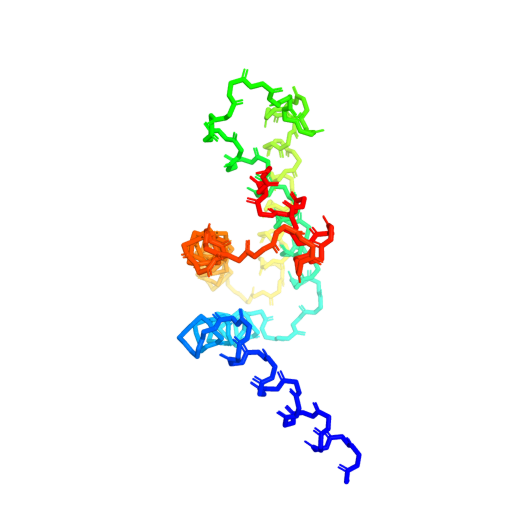9 13.822 1.00 94.31 94 LYS A O 1
ATOM 773 N N . TYR A 1 95 ? -12.328 -0.989 14.742 1.00 94.31 95 TYR A N 1
ATOM 774 C CA . TYR A 1 95 ? -12.317 -2.382 15.197 1.00 94.31 95 TYR A CA 1
ATOM 775 C C . TYR A 1 95 ? -12.745 -2.512 16.660 1.00 94.31 95 TYR A C 1
ATOM 777 O O . TYR A 1 95 ? -12.324 -1.754 17.521 1.00 94.31 95 TYR A O 1
ATOM 785 N N . ALA A 1 96 ? -13.502 -3.568 16.971 1.00 90.56 96 ALA A N 1
ATOM 786 C CA . ALA A 1 96 ? -14.050 -3.797 18.311 1.00 90.56 96 ALA A CA 1
ATOM 787 C C . ALA A 1 96 ? -12.989 -3.990 19.412 1.00 90.56 96 ALA A C 1
ATOM 789 O O . ALA A 1 96 ? -13.288 -3.862 20.596 1.00 90.56 96 ALA A O 1
ATOM 790 N N . THR A 1 97 ? -11.756 -4.350 19.043 1.00 95.62 97 THR A N 1
ATOM 791 C CA . THR A 1 97 ? -10.663 -4.539 20.001 1.00 95.62 97 THR A CA 1
ATOM 792 C C . THR A 1 97 ? -9.374 -3.911 19.497 1.00 95.62 97 THR A C 1
ATOM 794 O O . THR A 1 97 ? -9.034 -4.003 18.314 1.00 95.62 97 THR A O 1
ATOM 797 N N . TYR A 1 98 ? -8.587 -3.381 20.434 1.00 95.88 98 TYR A N 1
ATOM 798 C CA . TYR A 1 98 ? -7.243 -2.877 20.156 1.00 95.88 98 TYR A CA 1
ATOM 799 C C . TYR A 1 98 ? -6.363 -3.928 19.461 1.00 95.88 98 TYR A C 1
ATOM 801 O O . TYR A 1 98 ? -5.649 -3.618 18.510 1.00 95.88 98 TYR A O 1
ATOM 809 N N . TYR A 1 99 ? -6.448 -5.194 19.888 1.00 96.50 99 TYR A N 1
ATOM 810 C CA . TYR A 1 99 ? -5.679 -6.283 19.284 1.00 96.50 99 TYR A CA 1
ATOM 811 C C . TYR A 1 99 ? -6.013 -6.481 17.798 1.00 96.50 99 TYR A C 1
ATOM 813 O O . TYR A 1 99 ? -5.110 -6.649 16.977 1.00 96.50 99 TYR A O 1
ATOM 821 N N . GLN A 1 100 ? -7.297 -6.431 17.427 1.00 95.38 100 GLN A N 1
ATOM 822 C CA . GLN A 1 100 ? -7.708 -6.513 16.024 1.00 95.38 100 GLN A CA 1
ATOM 823 C C . GLN A 1 100 ? -7.206 -5.308 15.223 1.00 95.38 100 GLN A C 1
ATOM 825 O O . GLN A 1 100 ? -6.634 -5.510 14.150 1.00 95.38 100 GLN A O 1
ATOM 830 N N . ALA A 1 101 ? -7.340 -4.092 15.761 1.00 96.25 101 ALA A N 1
ATOM 831 C CA . ALA A 1 101 ? -6.828 -2.878 15.128 1.00 96.25 101 ALA A CA 1
ATOM 832 C C . ALA A 1 101 ? -5.316 -2.969 14.869 1.00 96.25 101 ALA A C 1
ATOM 834 O O . ALA A 1 101 ? -4.873 -2.808 13.732 1.00 96.25 101 ALA A O 1
ATOM 835 N N . ALA A 1 102 ? -4.529 -3.320 15.890 1.00 96.94 102 ALA A N 1
ATOM 836 C CA . ALA A 1 102 ? -3.079 -3.478 15.791 1.00 96.94 102 ALA A CA 1
ATOM 837 C C . ALA A 1 102 ? -2.675 -4.574 14.796 1.00 96.94 102 ALA A C 1
ATOM 839 O O . ALA A 1 102 ? -1.752 -4.386 14.000 1.00 96.94 102 ALA A O 1
ATOM 840 N N . ARG A 1 103 ? -3.388 -5.707 14.791 1.00 96.62 103 ARG A N 1
ATOM 841 C CA . ARG A 1 103 ? -3.139 -6.810 13.855 1.00 96.62 103 ARG A CA 1
ATOM 842 C C . ARG A 1 103 ? -3.417 -6.417 12.408 1.00 96.62 103 ARG A C 1
ATOM 844 O O . ARG A 1 103 ? -2.659 -6.804 11.524 1.00 96.62 103 ARG A O 1
ATOM 851 N N . GLN A 1 104 ? -4.506 -5.707 12.136 1.00 96.12 104 GLN A N 1
ATOM 852 C CA . GLN A 1 104 ? -4.819 -5.292 10.768 1.00 96.12 104 GLN A CA 1
ATOM 853 C C . GLN A 1 104 ? -3.902 -4.151 10.326 1.00 96.12 104 GLN A C 1
ATOM 855 O O . GLN A 1 104 ? -3.418 -4.167 9.198 1.00 96.12 104 GLN A O 1
ATOM 860 N N . TYR A 1 105 ? -3.573 -3.229 11.232 1.00 96.75 105 TYR A N 1
ATOM 861 C CA . TYR A 1 105 ? -2.627 -2.149 10.978 1.00 96.75 105 TYR A CA 1
ATOM 862 C C . TYR A 1 105 ? -1.250 -2.691 10.593 1.00 96.75 105 TYR A C 1
ATOM 864 O O . TYR A 1 105 ? -0.742 -2.345 9.533 1.00 96.75 105 TYR A O 1
ATOM 872 N N . SER A 1 106 ? -0.677 -3.614 11.372 1.00 96.62 106 SER A N 1
ATOM 873 C CA . SER A 1 106 ? 0.636 -4.195 11.054 1.00 96.62 106 SER A CA 1
ATOM 874 C C . SER A 1 106 ? 0.652 -4.902 9.696 1.00 96.62 106 SER A C 1
ATOM 876 O O . SER A 1 106 ? 1.616 -4.775 8.941 1.00 96.62 106 SER A O 1
ATOM 878 N N . ARG A 1 107 ? -0.444 -5.582 9.336 1.00 96.50 107 ARG A N 1
ATOM 879 C CA . ARG A 1 107 ? -0.607 -6.196 8.012 1.00 96.50 107 ARG A CA 1
ATOM 880 C C . ARG A 1 107 ? -0.679 -5.149 6.904 1.00 96.50 107 ARG A C 1
ATOM 882 O O . ARG A 1 107 ? -0.046 -5.359 5.874 1.00 96.50 107 ARG A O 1
ATOM 889 N N . LEU A 1 108 ? -1.399 -4.042 7.100 1.00 95.00 108 LEU A N 1
ATOM 890 C CA . LEU A 1 108 ? -1.425 -2.936 6.136 1.00 95.00 108 LEU A CA 1
ATOM 891 C C . LEU A 1 108 ? -0.038 -2.328 5.958 1.00 95.00 108 LEU A C 1
ATOM 893 O O . LEU A 1 108 ? 0.410 -2.223 4.824 1.00 95.00 108 LEU A O 1
ATOM 897 N N . ILE A 1 109 ? 0.670 -2.018 7.047 1.00 93.38 109 ILE A N 1
ATOM 898 C CA . ILE A 1 109 ? 2.025 -1.454 6.982 1.00 93.38 109 ILE A CA 1
ATOM 899 C C . ILE A 1 109 ? 2.980 -2.393 6.248 1.00 93.38 109 ILE A C 1
ATOM 901 O O . ILE A 1 109 ? 3.729 -1.951 5.380 1.00 93.38 109 ILE A O 1
ATOM 905 N N . GLN A 1 110 ? 2.901 -3.699 6.508 1.00 93.44 110 GLN A N 1
ATOM 906 C CA . GLN A 1 110 ? 3.675 -4.682 5.754 1.00 93.44 110 GLN A CA 1
ATOM 907 C C . GLN A 1 110 ? 3.384 -4.597 4.246 1.00 93.44 110 GLN A C 1
ATOM 909 O O . GLN A 1 110 ? 4.311 -4.676 3.443 1.00 93.44 110 GLN A O 1
ATOM 914 N N . LYS A 1 111 ? 2.119 -4.421 3.840 1.00 92.06 111 LYS A N 1
ATOM 915 C CA . LYS A 1 111 ? 1.757 -4.260 2.420 1.00 92.06 111 LYS A CA 1
ATOM 916 C C . LYS A 1 111 ? 2.219 -2.925 1.845 1.00 92.06 111 LYS A C 1
ATOM 918 O O . LYS A 1 111 ? 2.706 -2.909 0.719 1.00 92.06 111 LYS A O 1
ATOM 923 N N . THR A 1 112 ? 2.143 -1.851 2.624 1.00 88.81 112 THR A N 1
ATOM 924 C CA . THR A 1 112 ? 2.676 -0.535 2.260 1.00 88.81 112 THR A CA 1
ATOM 925 C C . THR A 1 112 ? 4.174 -0.604 1.979 1.00 88.81 112 THR A C 1
ATOM 927 O O . THR A 1 112 ? 4.612 -0.046 0.985 1.00 88.81 112 THR A O 1
ATOM 930 N N . ILE A 1 113 ? 4.950 -1.343 2.779 1.00 86.69 113 ILE A N 1
ATOM 931 C CA . ILE A 1 113 ? 6.399 -1.525 2.567 1.00 86.69 113 ILE A CA 1
ATOM 932 C C . ILE A 1 113 ? 6.693 -2.452 1.375 1.00 86.69 113 ILE A C 1
ATOM 934 O O . ILE A 1 113 ? 7.661 -2.243 0.650 1.00 86.69 113 ILE A O 1
ATOM 938 N N . GLN A 1 114 ? 5.860 -3.469 1.133 1.00 89.31 114 GLN A N 1
ATOM 939 C CA . GLN A 1 114 ? 6.025 -4.377 -0.013 1.00 89.31 114 GLN A CA 1
ATOM 940 C C . GLN A 1 114 ? 5.814 -3.684 -1.367 1.00 89.31 114 GLN A C 1
ATOM 942 O O . GLN A 1 114 ? 6.420 -4.095 -2.355 1.00 89.31 114 GLN A O 1
ATOM 947 N N . MET A 1 115 ? 4.971 -2.650 -1.421 1.00 88.75 115 MET A N 1
ATOM 948 C CA . MET A 1 115 ? 4.612 -1.965 -2.665 1.00 88.75 115 MET A CA 1
ATOM 949 C C . MET A 1 115 ? 5.817 -1.277 -3.339 1.00 88.75 115 MET A C 1
ATOM 951 O O . MET A 1 115 ? 6.078 -1.580 -4.504 1.00 88.75 115 MET A O 1
ATOM 955 N N . PRO A 1 116 ? 6.619 -0.445 -2.648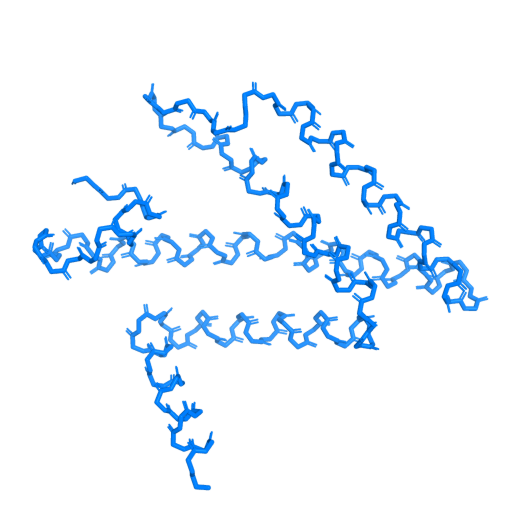 1.00 83.00 116 PRO A N 1
ATOM 956 C CA . PRO A 1 116 ? 7.824 0.125 -3.241 1.00 83.00 116 PRO A CA 1
ATOM 957 C C . PRO A 1 116 ? 8.895 -0.898 -3.627 1.00 83.00 116 PRO A C 1
ATOM 959 O O . PRO A 1 116 ? 9.570 -0.710 -4.634 1.00 83.00 116 PRO A O 1
ATOM 962 N N . VAL A 1 117 ? 9.057 -1.985 -2.860 1.00 85.00 117 VAL A N 1
ATOM 963 C CA . VAL A 1 117 ? 10.011 -3.057 -3.206 1.00 85.00 117 VAL A CA 1
ATOM 964 C C . VAL A 1 117 ? 9.647 -3.671 -4.555 1.00 85.00 117 VAL A C 1
ATOM 966 O O . VAL A 1 117 ? 10.500 -3.802 -5.427 1.00 85.00 117 VAL A O 1
ATOM 969 N N . LEU A 1 118 ? 8.364 -3.984 -4.746 1.00 85.56 118 LEU A N 1
ATOM 970 C CA . LEU A 1 118 ? 7.857 -4.528 -5.999 1.00 85.56 118 LEU A CA 1
ATOM 971 C C . LEU A 1 118 ? 8.038 -3.542 -7.167 1.00 85.56 118 LEU A C 1
ATOM 973 O O . LEU A 1 118 ? 8.444 -3.952 -8.253 1.00 85.56 118 LEU A O 1
ATOM 977 N N . LEU A 1 119 ? 7.781 -2.249 -6.939 1.00 82.94 119 LEU A N 1
ATOM 978 C CA . LEU A 1 119 ? 7.997 -1.196 -7.938 1.00 82.94 119 LEU A CA 1
ATOM 979 C C . LEU A 1 119 ? 9.469 -1.082 -8.350 1.00 82.94 119 LEU A C 1
ATOM 981 O O . LEU A 1 119 ? 9.748 -0.995 -9.541 1.00 82.94 119 LEU A O 1
ATOM 985 N N . ARG A 1 120 ? 10.411 -1.153 -7.402 1.00 78.94 120 ARG A N 1
ATOM 986 C CA . ARG A 1 120 ? 11.853 -1.135 -7.699 1.00 78.94 120 ARG A CA 1
ATOM 987 C C . ARG A 1 120 ? 12.290 -2.340 -8.526 1.00 78.94 120 ARG A C 1
ATOM 989 O O . ARG A 1 120 ? 12.995 -2.170 -9.515 1.00 78.94 120 ARG A O 1
ATOM 996 N N . THR A 1 121 ? 11.853 -3.546 -8.156 1.00 80.19 121 THR A N 1
ATOM 997 C CA . THR A 1 121 ? 12.150 -4.761 -8.935 1.00 80.19 121 THR A CA 1
ATOM 998 C C . THR A 1 121 ? 11.649 -4.630 -10.370 1.00 80.19 121 THR A C 1
ATOM 1000 O O . THR A 1 121 ? 12.322 -5.049 -11.306 1.00 80.19 121 THR A O 1
ATOM 1003 N N . TYR A 1 122 ? 10.488 -4.005 -10.551 1.00 79.44 122 TYR A N 1
ATOM 1004 C CA . TYR A 1 122 ? 9.940 -3.759 -11.873 1.00 79.44 122 TYR A CA 1
ATOM 1005 C C . TYR A 1 122 ? 10.696 -2.692 -12.663 1.00 79.44 122 TYR A C 1
ATOM 1007 O O . TYR A 1 122 ? 11.000 -2.907 -13.831 1.00 79.44 122 TYR A O 1
ATOM 1015 N N . GLN A 1 123 ? 11.044 -1.570 -12.031 1.00 77.06 123 GLN A N 1
ATOM 1016 C CA . GLN A 1 123 ? 11.878 -0.539 -12.650 1.00 77.06 123 GLN A CA 1
ATOM 1017 C C . GLN A 1 123 ? 13.219 -1.114 -13.116 1.00 77.06 123 GLN A C 1
ATOM 1019 O O . GLN A 1 123 ? 13.666 -0.792 -14.212 1.00 77.06 123 GLN A O 1
ATOM 1024 N N . GLN A 1 124 ? 13.840 -1.985 -12.317 1.00 76.50 124 GLN A N 1
ATOM 1025 C CA . GLN A 1 124 ? 15.081 -2.654 -12.695 1.00 76.50 124 GLN A CA 1
ATOM 1026 C C . GLN A 1 124 ? 14.885 -3.581 -13.902 1.00 76.50 124 GLN A C 1
ATOM 1028 O O . GLN A 1 124 ? 15.645 -3.488 -14.860 1.00 76.50 124 GLN A O 1
ATOM 1033 N N . LEU A 1 125 ? 13.836 -4.407 -13.898 1.00 77.06 125 LEU A N 1
ATOM 1034 C CA . LEU A 1 125 ? 13.518 -5.285 -15.026 1.00 77.06 125 LEU A CA 1
ATOM 1035 C C . LEU A 1 125 ? 13.239 -4.493 -16.31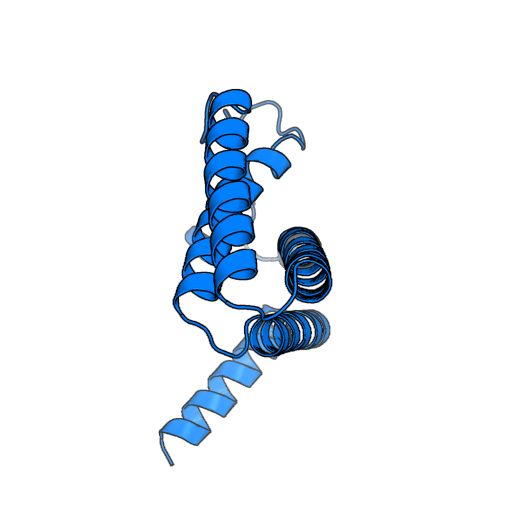2 1.00 77.06 125 LEU A C 1
ATOM 1037 O O . LEU A 1 125 ? 13.677 -4.890 -17.386 1.00 77.06 125 LEU A O 1
ATOM 1041 N N . LEU A 1 126 ? 12.542 -3.360 -16.209 1.00 74.56 126 LEU A N 1
ATOM 1042 C CA . LEU A 1 126 ? 12.326 -2.467 -17.345 1.00 74.56 126 LEU A CA 1
ATOM 1043 C C . LEU A 1 126 ? 13.628 -1.868 -17.871 1.00 74.56 126 LEU A C 1
ATOM 1045 O O . LEU A 1 126 ? 13.801 -1.808 -19.082 1.00 74.56 126 LEU A O 1
ATOM 1049 N N . ARG A 1 127 ? 14.533 -1.430 -16.988 1.00 73.75 127 ARG A N 1
ATOM 1050 C CA . ARG A 1 127 ? 15.852 -0.931 -17.403 1.00 73.75 127 ARG A CA 1
ATOM 1051 C C . ARG A 1 127 ? 16.625 -2.001 -18.169 1.00 73.75 127 ARG A C 1
ATOM 1053 O O . ARG A 1 127 ? 17.094 -1.719 -19.257 1.00 73.75 127 ARG A O 1
ATOM 1060 N N . GLU A 1 128 ? 16.674 -3.225 -17.645 1.00 75.69 128 GLU A N 1
ATOM 1061 C CA . GLU A 1 128 ? 17.342 -4.360 -18.300 1.00 75.69 128 GLU A CA 1
ATOM 1062 C C . GLU A 1 128 ? 16.721 -4.705 -19.667 1.00 75.69 128 GLU A C 1
ATOM 1064 O O . GLU A 1 128 ? 17.431 -5.112 -20.578 1.00 75.69 128 GLU A O 1
ATOM 1069 N N . GLN A 1 129 ? 15.405 -4.540 -19.839 1.00 74.25 129 GLN A N 1
ATOM 1070 C CA . GLN A 1 129 ? 14.727 -4.802 -21.117 1.00 74.25 129 GLN A CA 1
ATOM 1071 C C . GLN A 1 129 ? 14.883 -3.682 -22.147 1.00 74.25 129 GLN A C 1
ATOM 1073 O O . GLN A 1 129 ? 14.746 -3.934 -23.342 1.00 74.25 129 GLN A O 1
ATOM 1078 N N . LEU A 1 130 ? 15.100 -2.453 -21.686 1.00 72.81 130 LEU A N 1
ATOM 1079 C CA . LEU A 1 130 ? 15.177 -1.263 -22.529 1.00 72.81 130 LEU A CA 1
ATOM 1080 C C . LEU A 1 130 ? 16.619 -0.825 -22.817 1.00 72.81 130 LEU A C 1
ATOM 1082 O O . LEU A 1 130 ? 16.794 0.118 -23.578 1.00 72.81 130 LEU A O 1
ATOM 1086 N N . ASP A 1 131 ? 17.623 -1.506 -22.257 1.00 69.31 131 ASP A N 1
ATOM 1087 C CA . ASP A 1 131 ? 19.051 -1.186 -22.435 1.00 69.31 131 ASP A CA 1
ATOM 1088 C C . ASP A 1 131 ? 19.491 -1.261 -23.914 1.00 69.31 131 ASP A C 1
ATOM 1090 O O . ASP A 1 131 ? 20.332 -0.488 -24.361 1.00 69.31 131 ASP A O 1
ATOM 1094 N N . ASP A 1 132 ? 18.852 -2.140 -24.697 1.00 65.12 132 ASP A N 1
ATOM 1095 C CA . ASP A 1 132 ? 19.105 -2.324 -26.135 1.00 65.12 132 ASP A CA 1
ATOM 1096 C C . ASP A 1 132 ? 18.101 -1.580 -27.045 1.00 65.12 132 ASP A C 1
ATOM 1098 O O . ASP A 1 132 ? 18.198 -1.656 -28.275 1.00 65.12 132 ASP A O 1
ATOM 1102 N N . ALA A 1 133 ? 17.098 -0.900 -26.479 1.00 67.19 133 ALA A N 1
ATOM 1103 C CA . ALA A 1 133 ? 16.070 -0.219 -27.264 1.00 67.19 133 ALA A CA 1
ATOM 1104 C C . ALA A 1 133 ? 16.594 1.115 -27.817 1.00 67.19 133 ALA A C 1
ATOM 1106 O O . ALA A 1 133 ? 17.287 1.868 -27.134 1.00 67.19 133 ALA A O 1
ATOM 1107 N N . SER A 1 134 ? 16.239 1.431 -29.066 1.00 61.84 134 SER A N 1
ATOM 1108 C CA . SER A 1 134 ? 16.602 2.713 -29.673 1.00 61.84 134 SER A CA 1
ATOM 1109 C C . SER A 1 134 ? 15.955 3.860 -28.893 1.00 61.84 134 SER A C 1
ATOM 1111 O O . SER A 1 134 ? 14.770 3.816 -28.559 1.00 61.84 134 SER A O 1
ATOM 1113 N N . ASP A 1 135 ? 16.722 4.918 -28.636 1.00 67.19 135 ASP A N 1
ATOM 1114 C CA . ASP A 1 135 ? 16.289 6.039 -27.805 1.00 67.19 135 ASP A CA 1
ATOM 1115 C C . ASP A 1 135 ? 15.031 6.744 -28.373 1.00 67.19 135 ASP A C 1
ATOM 1117 O O . ASP A 1 135 ? 14.209 7.284 -27.633 1.00 67.19 135 ASP A O 1
ATOM 1121 N N . GLU A 1 136 ? 14.795 6.676 -29.684 1.00 67.00 136 GLU A N 1
ATOM 1122 C CA . GLU A 1 136 ? 13.587 7.222 -30.325 1.00 67.00 136 GLU A CA 1
ATOM 1123 C C . GLU A 1 136 ? 12.315 6.380 -30.084 1.00 67.00 136 GLU A C 1
ATOM 1125 O O . GLU A 1 136 ? 11.203 6.864 -30.299 1.00 67.00 136 GLU A O 1
ATOM 1130 N N . GLU A 1 137 ? 12.449 5.137 -29.610 1.00 66.75 137 GLU A N 1
ATOM 1131 C CA . GLU A 1 137 ? 11.336 4.194 -29.418 1.00 66.75 137 GLU A CA 1
ATOM 1132 C C . GLU A 1 137 ? 10.729 4.261 -28.007 1.00 66.75 137 GLU A C 1
ATOM 1134 O O . GLU A 1 137 ? 9.612 3.785 -27.776 1.00 66.75 137 GLU A O 1
ATOM 1139 N N . ILE A 1 138 ? 11.432 4.879 -27.052 1.00 66.75 138 ILE A N 1
ATOM 1140 C CA . ILE A 1 138 ? 11.004 4.950 -25.652 1.00 66.75 138 ILE A CA 1
ATOM 1141 C C . ILE A 1 138 ? 10.276 6.270 -25.386 1.00 66.75 138 ILE A C 1
ATOM 1143 O O . ILE A 1 138 ? 10.802 7.363 -25.596 1.00 66.75 138 ILE A O 1
ATOM 1147 N N . ASN A 1 139 ? 9.061 6.177 -24.840 1.00 75.38 139 ASN A N 1
ATOM 1148 C CA . ASN A 1 139 ? 8.280 7.346 -24.441 1.00 75.38 139 ASN A CA 1
ATOM 1149 C C . ASN A 1 139 ? 9.075 8.242 -23.452 1.00 75.38 139 ASN A C 1
ATOM 1151 O O . ASN A 1 139 ? 9.558 7.728 -22.441 1.00 75.38 139 ASN A O 1
ATOM 1155 N N . PRO A 1 140 ? 9.145 9.575 -23.654 1.00 70.00 140 PRO A N 1
ATOM 1156 C CA . PRO A 1 140 ? 9.902 10.489 -22.788 1.00 70.00 140 PRO A CA 1
ATOM 1157 C C . PRO A 1 140 ? 9.505 10.447 -21.304 1.00 70.00 140 PRO A C 1
ATOM 1159 O O . PRO A 1 140 ? 10.351 10.599 -20.425 1.00 70.00 140 PRO A O 1
ATOM 1162 N N . VAL A 1 141 ? 8.224 10.206 -21.005 1.00 67.94 141 VAL A N 1
ATOM 1163 C CA . VAL A 1 141 ? 7.733 10.037 -19.629 1.00 67.94 141 VAL A CA 1
ATOM 1164 C C . VAL A 1 141 ? 8.305 8.762 -19.019 1.00 67.94 141 VAL A C 1
ATOM 1166 O O . VAL A 1 141 ? 8.739 8.768 -17.871 1.00 67.94 141 VAL A O 1
ATOM 1169 N N . LEU A 1 142 ? 8.357 7.676 -19.793 1.00 66.75 142 LEU A N 1
ATOM 1170 C CA . LEU A 1 142 ? 8.931 6.413 -19.343 1.00 66.75 142 LEU A CA 1
ATOM 1171 C C . LEU A 1 142 ? 10.446 6.541 -19.133 1.00 66.75 142 LEU A C 1
ATOM 1173 O O . LEU A 1 142 ? 10.942 6.062 -18.118 1.00 66.75 142 LEU A O 1
ATOM 1177 N N . LYS A 1 143 ? 11.158 7.268 -20.007 1.00 67.19 143 LYS A N 1
ATOM 1178 C CA . LYS A 1 143 ? 12.577 7.610 -19.802 1.00 67.19 143 LYS A CA 1
ATOM 1179 C C . LYS A 1 143 ? 12.800 8.381 -18.505 1.00 67.19 143 LYS A C 1
ATOM 1181 O O . LYS A 1 143 ? 13.681 8.023 -17.731 1.00 67.19 143 LYS A O 1
ATOM 1186 N N . SER A 1 144 ? 11.967 9.389 -18.231 1.00 66.50 144 SER A N 1
ATOM 1187 C CA . SER A 1 144 ? 12.041 10.185 -17.000 1.00 66.50 144 SER A CA 1
ATOM 1188 C C . SER A 1 144 ? 11.769 9.345 -15.746 1.00 66.50 144 SER A C 1
ATOM 1190 O O . SER A 1 144 ? 12.520 9.434 -14.777 1.00 66.50 144 SER A O 1
ATOM 1192 N N . ILE A 1 145 ? 10.749 8.480 -15.776 1.00 66.88 145 ILE A N 1
ATOM 1193 C CA . ILE A 1 145 ? 10.404 7.589 -14.656 1.00 66.88 145 ILE A CA 1
ATOM 1194 C C . ILE A 1 145 ? 11.504 6.550 -14.412 1.00 66.88 145 ILE A C 1
ATOM 1196 O O . ILE A 1 145 ? 11.840 6.256 -13.265 1.00 66.88 145 ILE A O 1
ATOM 1200 N N . LEU A 1 146 ? 12.065 5.981 -15.480 1.00 65.56 146 LEU A N 1
ATOM 1201 C CA . LEU A 1 146 ? 13.105 4.958 -15.393 1.00 65.56 146 LEU A CA 1
ATOM 1202 C C . LEU A 1 146 ? 14.509 5.538 -15.227 1.00 65.56 146 LEU A C 1
ATOM 1204 O O . LEU A 1 146 ? 15.421 4.779 -14.908 1.00 65.56 146 LEU A O 1
ATOM 1208 N N . ARG A 1 147 ? 14.689 6.854 -15.370 1.00 66.62 147 ARG A N 1
ATOM 1209 C CA . ARG A 1 147 ? 15.996 7.532 -15.413 1.00 66.62 147 ARG A CA 1
ATOM 1210 C C . ARG A 1 147 ? 16.942 6.909 -16.448 1.00 66.62 147 ARG A C 1
ATOM 1212 O O . ARG A 1 147 ? 18.091 6.613 -16.138 1.00 66.62 147 ARG A O 1
ATOM 1219 N N . LEU A 1 148 ? 16.418 6.660 -17.646 1.00 63.28 148 LEU A N 1
ATOM 1220 C CA . LEU A 1 148 ? 17.212 6.289 -18.820 1.00 63.28 148 LEU A CA 1
ATOM 1221 C C . LEU A 1 148 ? 17.701 7.594 -19.480 1.00 63.28 148 LEU A C 1
ATOM 1223 O O . LEU A 1 148 ? 16.933 8.561 -19.547 1.00 63.28 148 LEU A O 1
ATOM 1227 N N . HIS A 1 149 ? 18.973 7.657 -19.874 1.00 58.72 149 HIS A N 1
ATOM 1228 C CA . HIS A 1 149 ? 19.603 8.807 -20.535 1.00 58.72 149 HIS A CA 1
ATOM 1229 C C . HIS A 1 149 ? 20.141 8.400 -21.895 1.00 58.72 149 HIS A C 1
ATOM 1231 O O . HIS A 1 149 ? 20.733 7.301 -21.956 1.00 58.72 149 HIS A O 1
#

Organism: NCBI:txid1234261

Foldseek 3Di:
DVVVVVVVVVLVCCCVQQNPVLVVVVVVLVVLLCVLCVVPPLLVVLLVQLLVLVVLVVVVPDDPPDQRPDNDNPVSVVSSVVSLVVSLVVLCVVDPDNVSSVVSSVSNVVSSVVVVVSVVVRLVVNCVVCVPPDPVVDDPVNCVVSVPD

pLDDT: mean 77.82, std 16.61, range [41.25, 97.62]

Nearest PDB structures (foldseek):
  3mtt-assembly1_A  TM=2.782E-01  e=7.750E+00  Homo sapiens
  6ixf-assembly1_A  TM=2.475E-01  e=9.498E+00  Homo sapiens

Solvent-accessible surface area (backbone atoms only — not comparable to full-atom values): 8624 Å² total; per-residue (Å²): 108,74,70,55,55,52,52,50,52,52,50,51,50,43,37,73,76,56,40,62,64,50,52,51,53,51,52,50,49,52,52,51,49,42,64,68,49,65,73,35,65,68,57,52,51,45,49,54,58,38,49,70,43,49,57,67,72,62,58,77,72,78,57,101,84,64,81,63,95,64,88,46,66,64,61,41,50,54,54,31,50,52,43,53,51,51,48,48,52,52,32,41,74,71,32,100,38,64,67,58,18,54,55,47,47,53,52,48,51,53,50,61,59,47,50,60,55,54,49,50,57,47,49,51,54,51,49,70,69,47,71,83,52,59,77,89,77,55,55,68,66,56,30,64,76,65,67,61,130

Secondary structure (DSSP, 8-state):
-HHHHHHHHHHHHHHHHHTHHHHHHHHHHHHHHHHHHTT-HHHHHHHHHHHHTTTGGGTTS--TT---SSS-HHHHHHHHHHHHHHHHHHHHHHSSSHHHHHHHHHHHHHHHHHHHHHHHHHHHHHHHHHTTS-GGGS-HHHHHHHT--

Radius of gyration: 18.38 Å; Cα contacts (8 Å, |Δi|>4): 82; chains: 1; bounding box: 45×30×50 Å

Mean predicted aligned error: 10.46 Å

Sequence (149 aa):
AESEEYAVARRQLSCYCYGKQFDLQFNQLCRSIKKISDDDPIILQLMMVILTFTESMLVEDIVVNEQPVLMNSKQVYEAQSIYLSLLFRYMIEKYATYYQAARQYSRLIQKTIQMPVLLRTYQQLLREQLDDASDEEINPVLKSILRLH